Protein AF-A0A927BGP0-F1 (afdb_monomer_lite)

Structure (mmCIF, N/CA/C/O backbone):
data_AF-A0A927BGP0-F1
#
_entry.id   AF-A0A927BGP0-F1
#
loop_
_atom_site.group_PDB
_atom_site.id
_atom_site.type_symbol
_atom_site.label_atom_id
_atom_site.label_alt_id
_atom_site.label_comp_id
_atom_site.label_asym_id
_atom_site.label_entity_id
_atom_site.label_seq_id
_atom_site.pdbx_PDB_ins_code
_atom_site.Cartn_x
_atom_site.Cartn_y
_atom_site.Cartn_z
_atom_site.occupancy
_atom_site.B_iso_or_equiv
_atom_site.auth_seq_id
_atom_site.auth_comp_id
_atom_site.auth_asym_id
_atom_site.auth_atom_id
_atom_site.pdbx_PDB_model_num
ATOM 1 N N . MET A 1 1 ? -10.480 17.805 -2.687 1.00 55.06 1 MET A N 1
ATOM 2 C CA . MET A 1 1 ? -10.890 16.675 -3.551 1.00 55.06 1 MET A CA 1
ATOM 3 C C . MET A 1 1 ? -11.252 15.512 -2.651 1.00 55.06 1 MET A C 1
ATOM 5 O O . MET A 1 1 ? -10.489 15.232 -1.737 1.00 55.06 1 MET A O 1
ATOM 9 N N . THR A 1 2 ? -12.402 14.882 -2.862 1.00 71.31 2 THR A N 1
ATOM 10 C CA . THR A 1 2 ? -12.838 13.718 -2.078 1.00 71.31 2 THR A CA 1
ATOM 11 C C . THR A 1 2 ? -12.024 12.499 -2.511 1.00 71.31 2 THR A C 1
ATOM 13 O O . THR A 1 2 ? -11.947 12.222 -3.708 1.00 71.31 2 THR A O 1
ATOM 16 N N . LYS A 1 3 ? -11.366 11.802 -1.577 1.00 84.88 3 LYS A N 1
ATOM 17 C CA . LYS A 1 3 ? -10.685 10.538 -1.887 1.00 84.88 3 LYS A CA 1
ATOM 18 C C . LYS A 1 3 ? -11.754 9.463 -2.135 1.00 84.88 3 LYS A C 1
ATOM 20 O O . LYS A 1 3 ? -12.647 9.301 -1.308 1.00 84.88 3 LYS A O 1
ATOM 25 N N . GLN A 1 4 ? -11.685 8.756 -3.262 1.00 94.00 4 GLN A N 1
ATOM 26 C CA . GLN A 1 4 ? -12.561 7.614 -3.536 1.00 94.00 4 GLN A CA 1
ATOM 27 C C . GLN A 1 4 ? -11.962 6.365 -2.885 1.00 94.00 4 GLN A C 1
ATOM 29 O O . GLN A 1 4 ? -10.767 6.115 -3.027 1.00 94.00 4 GLN A O 1
ATOM 34 N N . VAL A 1 5 ? -12.773 5.620 -2.135 1.00 95.50 5 VAL A N 1
ATOM 35 C CA . VAL A 1 5 ? -12.342 4.387 -1.463 1.00 95.50 5 VAL A CA 1
ATOM 36 C C . VAL A 1 5 ? -12.313 3.254 -2.482 1.00 95.50 5 VAL A C 1
ATOM 38 O O . VAL A 1 5 ? -13.333 2.999 -3.116 1.00 95.50 5 VAL A O 1
ATOM 41 N N . PHE A 1 6 ? -11.168 2.585 -2.598 1.00 94.75 6 PHE A N 1
ATOM 42 C CA . PHE A 1 6 ? -11.021 1.352 -3.369 1.00 94.75 6 PHE A CA 1
ATOM 43 C C . PHE A 1 6 ? -11.500 0.159 -2.535 1.00 94.75 6 PHE A C 1
ATOM 45 O O . PHE A 1 6 ? -12.354 -0.611 -2.965 1.00 94.75 6 PHE A O 1
ATOM 52 N N . THR A 1 7 ? -11.017 0.042 -1.292 1.00 95.75 7 THR A N 1
ATOM 53 C CA . THR A 1 7 ? -11.468 -1.005 -0.367 1.00 9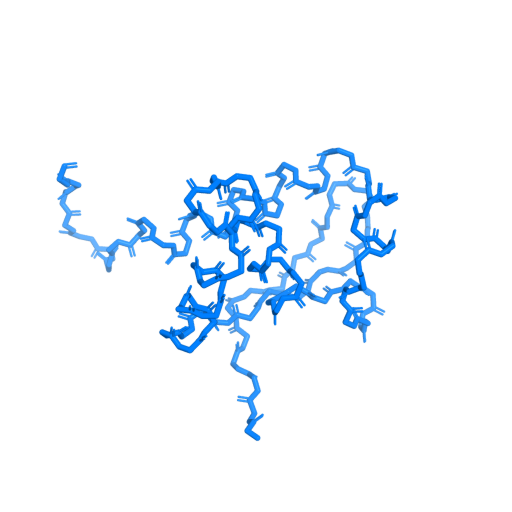5.75 7 THR A CA 1
ATOM 54 C C . THR A 1 7 ? -11.329 -0.605 1.103 1.00 95.75 7 THR A C 1
ATOM 56 O O . THR A 1 7 ? -10.548 0.279 1.465 1.00 95.75 7 THR A O 1
ATOM 59 N N . LYS A 1 8 ? -12.102 -1.279 1.960 1.00 97.12 8 LYS A N 1
ATOM 60 C CA . LYS A 1 8 ? -11.970 -1.260 3.420 1.00 97.12 8 LYS A CA 1
ATOM 61 C C . LYS A 1 8 ? -11.744 -2.687 3.888 1.00 97.12 8 LYS A C 1
ATOM 63 O O . LYS A 1 8 ? -12.492 -3.579 3.498 1.00 97.12 8 LYS A O 1
ATOM 68 N N . THR A 1 9 ? -10.736 -2.899 4.717 1.00 95.25 9 THR A N 1
ATOM 69 C CA . THR A 1 9 ? -10.333 -4.240 5.145 1.00 95.25 9 THR A CA 1
ATOM 70 C C . THR A 1 9 ? -9.722 -4.208 6.539 1.00 95.25 9 THR A C 1
ATOM 72 O O . THR A 1 9 ? -9.440 -3.144 7.085 1.00 95.25 9 THR A O 1
ATOM 75 N N . THR A 1 10 ? -9.521 -5.382 7.121 1.00 96.06 10 THR A N 1
ATOM 76 C CA . THR A 1 10 ? -8.770 -5.557 8.362 1.00 96.06 10 THR A CA 1
ATOM 77 C C . THR A 1 10 ? -7.387 -6.089 8.014 1.00 96.06 10 THR A C 1
ATOM 79 O O . THR A 1 10 ? -7.264 -7.053 7.258 1.00 96.06 10 THR A O 1
ATOM 82 N N . MET A 1 11 ? -6.348 -5.445 8.540 1.00 95.31 11 MET A N 1
ATOM 83 C CA . MET A 1 11 ? -4.970 -5.905 8.396 1.00 95.31 11 MET A CA 1
ATOM 84 C C . MET A 1 11 ? -4.739 -7.202 9.187 1.00 95.31 11 MET A C 1
ATOM 86 O O . MET A 1 11 ? -5.448 -7.455 10.163 1.00 95.31 11 MET A O 1
ATOM 90 N N . PRO A 1 12 ? -3.722 -8.012 8.843 1.00 97.06 12 PRO A N 1
ATOM 91 C CA . PRO A 1 12 ? -3.339 -9.194 9.620 1.00 97.06 12 PRO A CA 1
ATOM 92 C C . PRO A 1 12 ? -3.087 -8.944 11.117 1.00 97.06 12 PRO A C 1
ATOM 94 O O . PRO A 1 12 ? -3.303 -9.843 11.930 1.00 97.06 12 PRO A O 1
ATOM 97 N N . SER A 1 13 ? -2.627 -7.749 11.495 1.00 94.94 13 SER A N 1
ATOM 98 C CA . SER A 1 13 ? -2.488 -7.322 12.898 1.00 94.94 13 SER A CA 1
ATOM 99 C C . SER A 1 13 ? -3.810 -7.048 13.622 1.00 94.94 13 SER A C 1
ATOM 101 O O . SER A 1 13 ? -3.819 -6.957 14.848 1.00 94.94 13 SER A O 1
ATOM 103 N N . GLY A 1 14 ? -4.920 -6.932 12.891 1.00 95.12 14 GLY A N 1
ATOM 104 C CA . GLY A 1 14 ? -6.240 -6.584 13.412 1.00 95.12 14 GLY A CA 1
ATOM 105 C C . GLY A 1 14 ? -6.621 -5.109 13.255 1.00 95.12 14 GLY A C 1
ATOM 106 O O . GLY A 1 14 ? -7.783 -4.778 13.483 1.00 95.12 14 GLY A O 1
ATOM 107 N N . SER A 1 15 ? -5.698 -4.232 12.839 1.00 95.44 15 SER A N 1
ATOM 108 C CA . SER A 1 15 ? -6.007 -2.817 12.576 1.00 95.44 15 SER A CA 1
ATOM 109 C C . SER A 1 15 ? -6.957 -2.641 11.390 1.00 95.44 15 SER A C 1
ATOM 111 O O . SER A 1 15 ? -6.924 -3.407 10.422 1.00 95.44 15 SER A O 1
ATOM 113 N N . ALA A 1 16 ? -7.794 -1.605 11.436 1.00 96.81 16 ALA A N 1
ATOM 114 C CA . ALA A 1 16 ? -8.690 -1.274 10.335 1.00 96.81 16 ALA A CA 1
ATOM 115 C C . ALA A 1 16 ? -7.935 -0.478 9.263 1.00 96.81 16 ALA A C 1
ATOM 117 O O . ALA A 1 16 ? -7.290 0.521 9.571 1.00 96.81 16 ALA A O 1
ATOM 118 N N . ALA A 1 17 ? -8.037 -0.892 8.001 1.00 97.25 17 ALA A N 1
ATOM 119 C CA . ALA A 1 17 ? -7.404 -0.226 6.871 1.00 97.25 17 ALA A CA 1
ATOM 120 C C . ALA A 1 17 ? -8.433 0.292 5.864 1.00 97.25 17 ALA A C 1
ATOM 122 O O . ALA A 1 17 ? -9.390 -0.396 5.496 1.00 97.25 17 ALA A O 1
ATOM 123 N N . VAL A 1 18 ? -8.188 1.501 5.365 1.00 97.56 18 VAL A N 1
ATOM 124 C CA . VAL A 1 18 ? -8.881 2.076 4.211 1.00 97.56 18 VAL A CA 1
ATOM 125 C C . VAL A 1 18 ? -7.847 2.318 3.125 1.00 97.56 18 VAL A C 1
ATOM 127 O O . VAL A 1 18 ? -6.860 3.015 3.350 1.00 97.56 18 VAL A O 1
ATOM 130 N N . ILE A 1 19 ? -8.076 1.741 1.949 1.00 96.31 19 ILE A N 1
ATOM 131 C CA . ILE A 1 19 ? -7.210 1.916 0.784 1.00 96.31 19 ILE A CA 1
ATOM 132 C C . ILE A 1 19 ? -7.988 2.708 -0.261 1.00 96.31 19 ILE A C 1
ATOM 134 O O . ILE A 1 19 ? -9.123 2.369 -0.610 1.00 96.31 19 ILE A O 1
ATOM 138 N N . TYR A 1 20 ? -7.388 3.792 -0.735 1.00 96.50 20 TYR A N 1
ATOM 139 C CA . TYR A 1 20 ? -7.982 4.712 -1.698 1.00 96.50 20 TYR A CA 1
ATOM 140 C C . TYR A 1 20 ? -7.587 4.386 -3.136 1.00 96.50 20 TYR A C 1
ATOM 142 O O . TYR A 1 20 ? -6.526 3.826 -3.398 1.00 96.50 20 TYR A O 1
ATOM 150 N N . GLU A 1 21 ? -8.436 4.817 -4.066 1.00 95.06 21 GLU A N 1
ATOM 151 C CA . GLU A 1 21 ? -8.212 4.699 -5.504 1.00 95.06 21 GLU A CA 1
ATOM 152 C C . GLU A 1 21 ? -6.908 5.375 -5.955 1.00 95.06 21 GLU A C 1
ATOM 154 O O . GLU A 1 21 ? -6.633 6.556 -5.672 1.00 95.06 21 GLU A O 1
ATOM 159 N N . CYS A 1 22 ? -6.112 4.631 -6.722 1.00 93.62 22 CYS A N 1
ATOM 160 C CA . CYS A 1 22 ? -4.872 5.116 -7.305 1.00 93.62 22 CYS A CA 1
ATOM 161 C C . CYS A 1 22 ? -5.142 5.840 -8.632 1.00 93.62 22 CYS A C 1
ATOM 163 O O . CYS A 1 22 ? -5.295 5.238 -9.688 1.00 93.62 22 CYS A O 1
ATOM 165 N N . TYR A 1 23 ? -5.154 7.172 -8.600 1.00 93.25 23 TYR A N 1
ATOM 166 C CA . TYR A 1 23 ? -5.143 7.992 -9.811 1.00 93.25 23 TYR A CA 1
ATOM 167 C C . TYR A 1 23 ? -3.716 8.279 -10.279 1.00 93.25 23 TYR A C 1
ATOM 169 O O . TYR A 1 23 ? -2.781 8.316 -9.478 1.00 93.25 23 TYR A O 1
ATOM 177 N N . GLY A 1 24 ? -3.566 8.647 -11.556 1.00 93.06 24 GLY A N 1
ATOM 178 C CA . GLY A 1 24 ? -2.267 8.978 -12.155 1.00 93.06 24 GLY A CA 1
ATOM 179 C C . GLY A 1 24 ? -1.435 9.995 -11.360 1.00 93.06 24 GLY A C 1
ATOM 180 O O . GLY A 1 24 ? -0.216 9.884 -11.315 1.00 93.06 24 GLY A O 1
ATOM 181 N N . ARG A 1 25 ? -2.063 10.945 -10.649 1.00 94.25 25 ARG A N 1
ATOM 182 C CA . ARG A 1 25 ? -1.343 11.879 -9.760 1.00 94.25 25 ARG A CA 1
ATOM 183 C C . ARG A 1 25 ? -0.569 11.170 -8.639 1.00 94.25 25 ARG A C 1
ATOM 185 O O . ARG A 1 25 ? 0.531 11.603 -8.324 1.00 94.25 25 ARG A O 1
ATOM 192 N N . HIS A 1 26 ? -1.121 10.101 -8.060 1.00 94.75 26 HIS A N 1
ATOM 193 C CA . HIS A 1 26 ? -0.478 9.322 -7.000 1.00 94.75 26 HIS A CA 1
ATOM 194 C C . HIS A 1 26 ? 0.665 8.491 -7.593 1.00 94.75 26 HIS A C 1
ATOM 196 O O . HIS A 1 26 ? 1.781 8.528 -7.085 1.00 94.75 26 HIS A O 1
ATOM 202 N N . TYR A 1 27 ? 0.405 7.852 -8.736 1.00 93.75 27 TYR A N 1
ATOM 203 C CA . TYR A 1 27 ? 1.387 7.072 -9.486 1.00 93.75 27 TYR A CA 1
ATOM 204 C C . TYR A 1 27 ? 2.612 7.905 -9.899 1.00 93.75 27 TYR A C 1
ATOM 206 O O . TYR A 1 27 ? 3.746 7.576 -9.558 1.00 93.75 27 TYR A O 1
ATOM 214 N N . PHE A 1 28 ? 2.404 9.038 -10.577 1.00 93.88 28 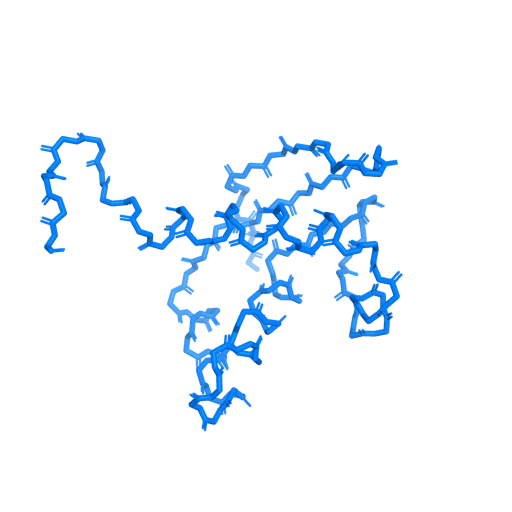PHE A N 1
ATOM 215 C CA . PHE A 1 28 ? 3.505 9.900 -11.016 1.00 93.88 28 PHE A CA 1
ATOM 216 C C . PHE A 1 28 ? 4.211 10.604 -9.856 1.00 93.88 28 PHE A C 1
ATOM 218 O O . PHE A 1 28 ? 5.402 10.891 -9.963 1.00 93.88 28 PHE A O 1
ATOM 225 N N . HIS A 1 29 ? 3.510 10.883 -8.754 1.00 93.94 29 HIS A N 1
ATOM 226 C CA . HIS A 1 29 ? 4.153 11.355 -7.531 1.00 93.94 29 HIS A CA 1
ATOM 227 C C . HIS A 1 29 ? 5.115 10.288 -6.992 1.00 93.94 29 HIS A C 1
ATOM 229 O O . HIS A 1 29 ? 6.301 10.570 -6.836 1.00 93.94 29 HIS A O 1
ATOM 235 N N . ALA A 1 30 ? 4.645 9.052 -6.804 1.00 94.81 30 ALA A N 1
ATOM 236 C CA . ALA A 1 30 ? 5.474 7.947 -6.332 1.00 94.81 30 ALA A CA 1
ATOM 237 C C . ALA A 1 30 ? 6.685 7.689 -7.246 1.00 94.81 30 ALA A C 1
ATOM 239 O O . ALA A 1 30 ? 7.802 7.591 -6.748 1.00 94.81 30 ALA A O 1
ATOM 240 N N . LEU A 1 31 ? 6.506 7.692 -8.573 1.00 93.56 31 LEU A N 1
ATOM 241 C CA . LEU A 1 31 ? 7.608 7.523 -9.533 1.00 93.56 31 LEU A CA 1
ATOM 242 C C . LEU A 1 31 ? 8.700 8.595 -9.413 1.00 93.56 31 LEU A C 1
ATOM 244 O O . LEU A 1 31 ? 9.888 8.290 -9.497 1.00 93.56 31 LEU A O 1
ATOM 248 N N . ARG A 1 32 ? 8.316 9.867 -9.244 1.00 94.88 32 ARG A N 1
ATOM 249 C CA . ARG A 1 32 ? 9.291 10.965 -9.117 1.00 94.88 32 ARG A CA 1
ATOM 250 C C . ARG A 1 32 ? 10.125 10.830 -7.852 1.00 94.88 32 ARG A C 1
ATOM 252 O O . ARG A 1 32 ? 11.306 11.167 -7.862 1.00 94.88 32 ARG A O 1
ATOM 259 N N . HIS A 1 33 ? 9.502 10.365 -6.775 1.00 94.12 33 HIS A N 1
ATOM 260 C CA . HIS A 1 33 ? 10.169 10.219 -5.494 1.00 94.12 33 HIS A CA 1
ATOM 261 C C . HIS A 1 33 ? 10.996 8.936 -5.395 1.00 94.12 33 HIS A C 1
ATOM 263 O O . HIS A 1 33 ? 12.055 8.961 -4.775 1.00 94.12 33 HIS A O 1
ATOM 269 N N . SER A 1 34 ? 10.585 7.861 -6.067 1.00 92.56 34 SER A N 1
ATOM 270 C CA . SER A 1 34 ? 11.262 6.570 -5.973 1.00 92.56 34 SER A CA 1
ATOM 271 C C . SER A 1 34 ? 12.579 6.477 -6.736 1.00 92.56 34 SER A C 1
ATOM 273 O O . SER A 1 34 ? 13.383 5.590 -6.469 1.00 92.56 34 SER A O 1
ATOM 275 N N . ARG A 1 35 ? 12.826 7.376 -7.700 1.00 89.88 35 ARG A N 1
ATOM 276 C CA .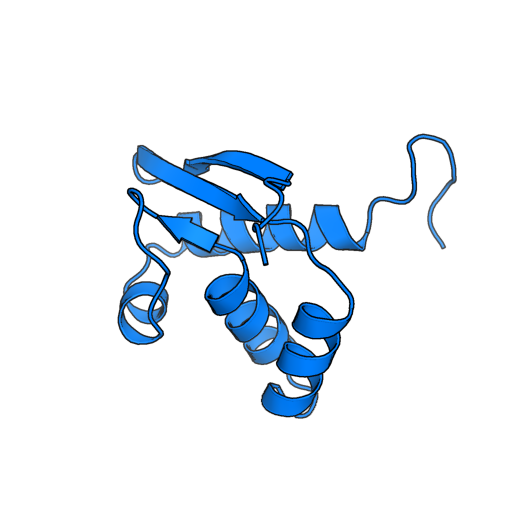 ARG A 1 35 ? 14.060 7.400 -8.516 1.00 89.88 35 ARG A CA 1
ATOM 277 C C . ARG A 1 35 ? 14.381 6.050 -9.184 1.00 89.88 35 ARG A C 1
ATOM 279 O O . ARG A 1 35 ? 15.545 5.735 -9.409 1.00 89.88 35 ARG A O 1
ATOM 286 N N . GLY A 1 36 ? 13.347 5.278 -9.524 1.00 85.56 36 GLY A N 1
ATOM 287 C CA . GLY A 1 36 ? 13.473 3.961 -10.159 1.00 85.56 36 GLY A CA 1
ATOM 288 C C . GLY A 1 36 ? 13.571 2.781 -9.188 1.00 85.56 36 GLY A C 1
ATOM 289 O O . GLY A 1 36 ? 13.600 1.643 -9.648 1.00 85.56 36 GLY A O 1
ATOM 290 N N . ASP A 1 37 ? 13.572 3.018 -7.875 1.00 93.81 37 ASP A N 1
ATOM 291 C CA . ASP A 1 37 ? 13.505 1.955 -6.875 1.00 93.81 37 ASP A CA 1
ATOM 292 C C . ASP A 1 37 ? 12.051 1.483 -6.682 1.00 93.81 37 ASP A C 1
ATOM 294 O O . ASP A 1 37 ? 11.139 2.271 -6.419 1.00 93.81 37 ASP A O 1
ATOM 298 N N . ALA A 1 38 ? 11.811 0.183 -6.861 1.00 89.31 38 ALA A N 1
ATOM 299 C CA . ALA A 1 38 ? 10.466 -0.383 -6.787 1.00 89.31 38 ALA A CA 1
ATOM 300 C C . ALA A 1 38 ? 9.907 -0.405 -5.352 1.00 89.31 38 ALA A C 1
ATOM 302 O O . ALA A 1 38 ? 8.702 -0.230 -5.163 1.00 89.31 38 ALA A O 1
ATOM 303 N N . ALA A 1 39 ? 10.764 -0.584 -4.343 1.00 90.94 39 ALA A N 1
ATOM 304 C CA . ALA A 1 39 ? 10.348 -0.583 -2.945 1.00 90.94 39 ALA A CA 1
ATOM 305 C C . ALA A 1 39 ? 9.952 0.831 -2.505 1.00 90.94 39 ALA A C 1
ATOM 307 O O . ALA A 1 39 ? 8.887 1.018 -1.918 1.00 90.94 39 ALA A O 1
ATOM 308 N N . GLU A 1 40 ? 10.739 1.841 -2.880 1.00 94.62 40 GLU A N 1
ATOM 309 C CA . GLU A 1 40 ? 10.394 3.247 -2.658 1.00 94.62 40 GLU A CA 1
ATOM 310 C C . GLU A 1 40 ? 9.123 3.644 -3.415 1.00 94.62 40 GLU A C 1
ATOM 312 O O . GLU A 1 40 ? 8.280 4.368 -2.889 1.00 94.62 40 GLU A O 1
ATOM 317 N N . PHE A 1 41 ? 8.924 3.139 -4.634 1.00 94.69 41 PHE A N 1
ATOM 318 C CA . PHE A 1 41 ? 7.696 3.393 -5.387 1.00 94.69 41 PHE A CA 1
ATOM 319 C C . PHE A 1 41 ? 6.452 2.925 -4.619 1.00 94.69 41 PHE A C 1
ATOM 321 O O . PHE A 1 41 ? 5.518 3.707 -4.415 1.00 94.69 41 PHE A O 1
ATOM 328 N N . ILE A 1 42 ? 6.461 1.684 -4.127 1.00 94.50 42 ILE A N 1
ATOM 329 C CA . ILE A 1 42 ? 5.374 1.150 -3.301 1.00 94.50 42 ILE A CA 1
ATOM 330 C C . ILE A 1 42 ? 5.247 1.917 -1.977 1.00 94.50 42 ILE A C 1
ATOM 332 O O . ILE A 1 42 ? 4.128 2.249 -1.583 1.00 94.50 42 ILE A O 1
ATOM 336 N N . ARG A 1 43 ? 6.362 2.273 -1.326 1.00 95.94 43 ARG A N 1
ATOM 337 C CA . ARG A 1 43 ? 6.378 3.079 -0.091 1.00 95.94 43 ARG A CA 1
ATOM 338 C C . ARG A 1 43 ? 5.600 4.384 -0.272 1.00 95.94 43 ARG A C 1
ATOM 340 O O . ARG A 1 43 ? 4.720 4.701 0.528 1.00 95.94 43 ARG A O 1
ATOM 347 N N . TYR A 1 44 ? 5.862 5.123 -1.349 1.00 96.50 44 TYR A N 1
ATOM 348 C CA . TYR A 1 44 ? 5.159 6.379 -1.624 1.00 96.50 44 TYR A CA 1
ATOM 349 C C . TYR A 1 44 ? 3.689 6.187 -2.005 1.00 96.50 44 TYR A C 1
ATOM 351 O O . TYR A 1 44 ? 2.870 7.055 -1.691 1.00 96.50 44 TYR A O 1
ATOM 359 N N . LEU A 1 45 ? 3.327 5.069 -2.641 1.00 96.12 45 LEU A N 1
ATOM 360 C CA . LEU A 1 45 ? 1.920 4.731 -2.862 1.00 96.12 45 LEU A CA 1
ATOM 361 C C . LEU A 1 45 ? 1.197 4.439 -1.546 1.00 96.12 45 LEU A C 1
ATOM 363 O O . LEU A 1 45 ? 0.107 4.968 -1.337 1.00 96.12 45 LEU A O 1
ATOM 367 N N . MET A 1 46 ? 1.805 3.674 -0.635 1.00 96.50 46 MET A N 1
ATOM 368 C CA . MET A 1 46 ? 1.221 3.394 0.680 1.00 96.50 46 MET A CA 1
ATOM 369 C C . MET A 1 46 ? 0.941 4.677 1.459 1.00 96.50 46 MET A C 1
ATOM 371 O O . MET A 1 46 ? -0.178 4.882 1.922 1.00 96.50 46 MET A O 1
ATOM 375 N N . LEU A 1 47 ? 1.923 5.580 1.532 1.00 97.12 47 LEU A N 1
ATOM 376 C CA . LEU A 1 47 ? 1.774 6.866 2.222 1.00 97.12 47 LEU A CA 1
ATOM 377 C C . LEU A 1 47 ? 0.660 7.740 1.626 1.00 97.12 47 LEU A C 1
ATOM 379 O O . LEU A 1 47 ? 0.023 8.512 2.338 1.00 97.12 47 LEU A O 1
ATOM 383 N N . ALA A 1 48 ? 0.415 7.635 0.319 1.00 95.88 48 ALA A N 1
ATOM 384 C CA . ALA A 1 48 ? -0.620 8.413 -0.351 1.00 95.88 48 ALA A CA 1
ATOM 385 C C . ALA A 1 48 ? -2.024 7.794 -0.229 1.00 95.88 48 ALA A C 1
ATOM 387 O O . ALA A 1 48 ? -3.019 8.528 -0.227 1.00 95.88 48 ALA A O 1
ATOM 388 N N . LEU A 1 49 ? -2.113 6.462 -0.177 1.00 96.44 49 LEU A N 1
ATOM 389 C CA . LEU A 1 49 ? -3.350 5.720 -0.433 1.00 96.44 49 LEU A CA 1
ATOM 390 C C . LEU A 1 49 ? -3.865 4.912 0.752 1.00 96.44 49 LEU A C 1
ATOM 392 O O . LEU A 1 49 ? -5.002 4.457 0.683 1.00 96.44 49 LEU A O 1
ATOM 396 N N . VAL A 1 50 ? -3.081 4.721 1.809 1.00 96.56 50 VAL A N 1
ATOM 397 C CA . VAL A 1 50 ? -3.460 3.869 2.939 1.00 96.56 50 VAL A CA 1
ATOM 398 C C . VAL A 1 50 ? -3.714 4.730 4.172 1.00 96.56 50 VAL A C 1
ATOM 400 O O . VAL A 1 50 ? -2.899 5.566 4.564 1.00 96.56 50 VAL A O 1
ATOM 403 N N . GLU A 1 51 ? -4.863 4.503 4.795 1.00 97.19 51 GLU A N 1
ATOM 404 C CA . GLU A 1 51 ? -5.182 4.962 6.141 1.00 97.19 51 GLU A CA 1
ATOM 405 C C . GLU A 1 51 ? -5.339 3.754 7.065 1.00 97.19 51 GLU A C 1
ATOM 407 O O . GLU A 1 51 ? -5.957 2.758 6.687 1.00 97.19 51 GLU A O 1
ATOM 412 N N . ILE A 1 52 ? -4.776 3.852 8.269 1.00 95.69 52 ILE A N 1
ATOM 413 C CA . ILE A 1 52 ? -4.853 2.833 9.319 1.00 95.69 52 ILE A CA 1
ATOM 414 C C . ILE A 1 52 ? -5.512 3.459 10.539 1.00 95.69 52 ILE 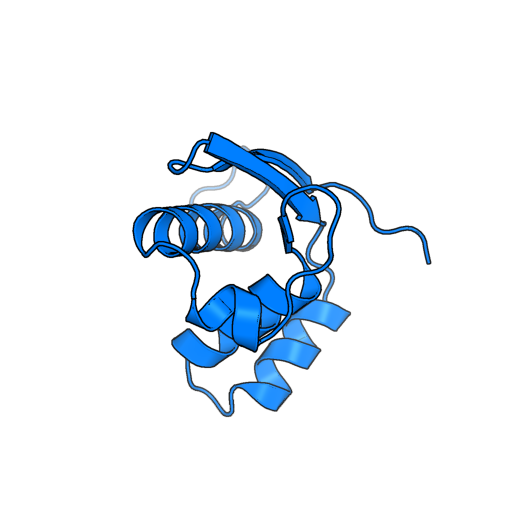A C 1
ATOM 416 O O . ILE A 1 52 ? -5.102 4.537 10.969 1.00 95.69 52 ILE A O 1
ATOM 420 N N . ASP A 1 53 ? -6.539 2.803 11.076 1.00 95.06 53 ASP A N 1
ATOM 421 C CA . ASP A 1 53 ? -7.304 3.264 12.238 1.00 95.06 53 ASP A CA 1
ATOM 422 C C . ASP A 1 53 ? -7.739 4.738 12.088 1.00 95.06 53 ASP A C 1
ATOM 424 O O . ASP A 1 53 ? -7.540 5.574 12.971 1.00 95.06 53 ASP A O 1
ATOM 428 N N . GLU A 1 54 ? -8.290 5.051 10.905 1.00 93.38 54 GLU A N 1
ATOM 429 C CA . GLU A 1 54 ? -8.784 6.378 10.491 1.00 93.38 54 GLU A CA 1
ATOM 430 C C . GLU A 1 54 ? -7.709 7.478 10.410 1.00 93.38 54 GLU A C 1
ATOM 432 O O . GLU A 1 54 ? -8.020 8.669 10.328 1.00 93.38 54 GLU A O 1
ATOM 437 N N . LYS A 1 55 ? -6.426 7.100 10.402 1.00 94.44 55 LYS A N 1
ATOM 438 C CA . LYS A 1 55 ? -5.298 8.031 10.304 1.00 94.44 55 LYS A CA 1
ATOM 439 C C . LYS A 1 55 ? -4.507 7.814 9.028 1.00 94.44 55 LYS A C 1
ATOM 441 O O . LYS A 1 55 ? -4.201 6.686 8.646 1.00 94.44 55 LYS A O 1
ATOM 446 N N . ALA A 1 56 ? -4.128 8.925 8.398 1.00 94.94 56 ALA A N 1
ATOM 447 C CA . ALA A 1 56 ? -3.181 8.913 7.292 1.00 94.94 56 ALA A CA 1
ATOM 448 C C . ALA A 1 56 ? -1.853 8.318 7.753 1.00 94.94 56 ALA A C 1
ATOM 450 O O . ALA A 1 56 ? -1.358 8.640 8.837 1.00 94.94 56 ALA A O 1
ATOM 451 N N . LEU A 1 57 ? -1.285 7.456 6.918 1.00 95.12 57 LEU A N 1
ATOM 452 C CA . LEU A 1 57 ? -0.015 6.831 7.219 1.00 95.12 57 LEU A CA 1
ATOM 453 C C . LEU A 1 57 ? 1.121 7.859 7.131 1.00 95.12 57 LEU A C 1
ATOM 455 O O . LEU A 1 57 ? 1.261 8.559 6.127 1.00 95.12 57 LEU A O 1
ATOM 459 N N . THR A 1 58 ? 1.938 7.950 8.180 1.00 96.12 58 THR A N 1
ATOM 460 C CA . THR A 1 58 ? 3.174 8.748 8.167 1.00 96.12 58 THR A CA 1
ATOM 461 C C . THR A 1 58 ? 4.371 7.863 7.810 1.00 96.12 58 THR A C 1
ATOM 463 O O . THR A 1 58 ? 4.285 6.641 7.966 1.00 96.12 58 THR A O 1
ATOM 466 N N . PRO A 1 59 ? 5.500 8.438 7.354 1.00 95.75 59 PRO A N 1
ATOM 467 C CA . PRO A 1 59 ? 6.722 7.672 7.109 1.00 95.75 59 PRO A CA 1
ATOM 468 C C . PRO A 1 59 ? 7.151 6.838 8.320 1.00 95.75 59 PRO A C 1
ATOM 470 O O . PRO A 1 59 ? 7.431 5.653 8.182 1.00 95.75 59 PRO A O 1
ATOM 473 N N . GLU A 1 60 ? 7.108 7.426 9.514 1.00 96.50 60 GLU A N 1
ATOM 474 C CA . GLU A 1 60 ? 7.486 6.758 10.759 1.00 96.50 60 GLU A CA 1
ATOM 475 C C . GLU A 1 60 ? 6.505 5.636 11.111 1.00 96.50 60 GLU A C 1
ATOM 477 O O . GLU A 1 60 ? 6.918 4.574 11.572 1.00 96.50 60 GLU A O 1
ATOM 482 N N . ALA A 1 61 ? 5.203 5.844 10.891 1.00 95.00 61 ALA A N 1
ATOM 483 C CA . ALA A 1 61 ? 4.196 4.812 11.124 1.00 95.00 61 ALA A CA 1
ATOM 484 C C . ALA A 1 61 ? 4.372 3.624 10.167 1.00 95.00 61 ALA A C 1
ATOM 486 O O . ALA A 1 61 ? 4.226 2.479 10.585 1.00 95.00 61 ALA A O 1
ATOM 487 N N . LEU A 1 62 ? 4.719 3.891 8.905 1.00 95.81 62 LEU A N 1
ATOM 488 C CA . LEU A 1 62 ? 5.017 2.857 7.918 1.00 95.81 62 LEU A CA 1
ATOM 489 C C . LEU A 1 62 ? 6.284 2.070 8.287 1.00 95.81 62 LEU A C 1
ATOM 491 O O . LEU A 1 62 ? 6.265 0.845 8.236 1.00 95.81 62 LEU A O 1
ATOM 495 N N . ASP A 1 63 ? 7.349 2.750 8.723 1.00 95.50 63 ASP A N 1
ATOM 496 C CA . ASP A 1 63 ? 8.609 2.106 9.130 1.00 95.50 63 ASP A CA 1
ATOM 497 C C . ASP A 1 63 ? 8.457 1.205 10.365 1.00 95.50 63 ASP A C 1
ATOM 499 O O . ASP A 1 63 ? 9.200 0.239 10.527 1.00 95.50 63 ASP A O 1
ATOM 503 N N . ASN A 1 64 ? 7.480 1.499 11.226 1.00 95.50 64 ASN A N 1
ATOM 504 C CA . ASN A 1 64 ? 7.163 0.697 12.409 1.00 95.50 64 ASN A CA 1
ATOM 505 C C . ASN A 1 64 ? 6.007 -0.297 12.183 1.00 95.50 64 ASN A C 1
ATOM 507 O O . ASN A 1 64 ? 5.574 -0.962 13.127 1.00 95.50 64 ASN A O 1
ATOM 511 N N . MET A 1 65 ? 5.484 -0.404 10.959 1.00 95.06 65 MET A N 1
ATOM 512 C CA . MET A 1 65 ? 4.374 -1.301 10.649 1.00 95.06 65 MET A CA 1
ATOM 513 C C . MET A 1 65 ? 4.824 -2.766 10.679 1.00 95.06 65 MET A C 1
ATOM 515 O O . MET A 1 65 ? 5.934 -3.118 10.276 1.00 95.06 65 MET A O 1
ATOM 519 N N . HIS A 1 66 ? 3.943 -3.659 11.137 1.00 96.56 66 HIS A N 1
ATOM 520 C CA . HIS A 1 66 ? 4.241 -5.085 11.145 1.00 96.56 66 HIS A CA 1
ATOM 521 C C . HIS A 1 66 ? 4.435 -5.598 9.707 1.00 96.56 66 HIS A C 1
ATOM 523 O O . HIS A 1 66 ? 3.603 -5.356 8.837 1.00 96.56 66 HIS A O 1
ATOM 529 N N . VAL A 1 67 ? 5.485 -6.389 9.457 1.00 96.25 67 VAL A N 1
ATOM 530 C CA . VAL A 1 67 ? 5.853 -6.839 8.095 1.00 96.25 67 VAL A CA 1
ATOM 531 C C . VAL A 1 67 ? 4.716 -7.548 7.342 1.00 96.25 67 VAL A C 1
ATOM 533 O O . VAL A 1 67 ? 4.562 -7.369 6.140 1.00 96.25 67 VAL A O 1
ATOM 536 N N . ARG A 1 68 ? 3.878 -8.320 8.049 1.00 97.06 68 ARG A N 1
ATOM 537 C CA . ARG A 1 68 ? 2.667 -8.948 7.479 1.00 97.06 68 ARG A CA 1
ATOM 538 C C . ARG A 1 68 ? 1.662 -7.933 6.928 1.00 97.06 68 ARG A C 1
ATOM 540 O O . ARG A 1 68 ? 1.057 -8.202 5.898 1.00 97.06 68 ARG A O 1
ATOM 547 N N . ASP A 1 69 ? 1.504 -6.792 7.587 1.00 96.31 69 ASP A N 1
ATOM 548 C CA . ASP A 1 69 ? 0.588 -5.743 7.139 1.00 96.31 69 ASP A CA 1
ATOM 549 C C . ASP A 1 69 ? 1.181 -4.999 5.939 1.00 96.31 69 ASP A C 1
ATOM 551 O O . ASP A 1 69 ? 0.460 -4.708 4.991 1.00 96.31 69 ASP A O 1
ATOM 555 N N . ILE A 1 70 ? 2.505 -4.781 5.925 1.00 96.25 70 ILE A N 1
ATOM 556 C CA . ILE A 1 70 ? 3.220 -4.234 4.759 1.00 96.25 70 ILE A CA 1
ATOM 557 C C . ILE A 1 70 ? 3.045 -5.158 3.549 1.00 96.25 70 ILE A C 1
ATOM 559 O O . ILE A 1 70 ? 2.704 -4.694 2.461 1.00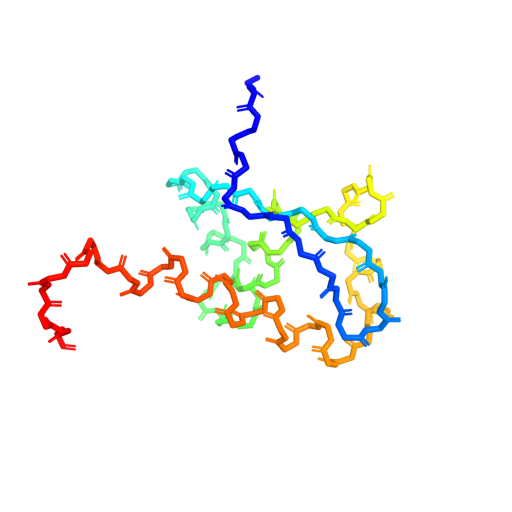 96.25 70 ILE A O 1
ATOM 563 N N . ALA A 1 71 ? 3.252 -6.466 3.723 1.00 96.06 71 ALA A N 1
ATOM 564 C CA . ALA A 1 71 ? 3.091 -7.446 2.651 1.00 96.06 71 ALA A CA 1
ATOM 565 C C . ALA A 1 71 ? 1.654 -7.443 2.106 1.00 96.06 71 ALA A C 1
ATOM 567 O O . ALA A 1 71 ? 1.457 -7.329 0.899 1.00 96.06 71 ALA A O 1
ATOM 568 N N . PHE A 1 72 ? 0.663 -7.465 3.000 1.00 95.75 72 PHE A N 1
ATOM 569 C CA . PHE A 1 72 ? -0.749 -7.406 2.631 1.00 95.75 72 PHE A CA 1
ATOM 570 C C . PHE A 1 72 ? -1.104 -6.103 1.893 1.00 95.75 72 PHE A C 1
ATOM 572 O O . PHE A 1 72 ? -1.701 -6.136 0.820 1.00 95.75 72 PHE A O 1
ATOM 579 N N . ALA A 1 73 ? -0.690 -4.943 2.413 1.00 94.88 73 ALA A N 1
ATOM 580 C CA . ALA A 1 73 ? -0.914 -3.654 1.761 1.00 94.88 73 ALA A CA 1
ATOM 581 C C . ALA A 1 73 ? -0.263 -3.596 0.369 1.00 94.88 73 ALA A C 1
ATOM 583 O O . ALA A 1 73 ? -0.857 -3.070 -0.570 1.00 94.88 73 ALA A O 1
ATOM 584 N N . THR A 1 74 ? 0.942 -4.157 0.227 1.00 95.12 74 THR A N 1
ATOM 585 C CA . THR A 1 74 ? 1.656 -4.238 -1.056 1.00 95.12 74 THR A CA 1
ATOM 586 C C . THR A 1 74 ? 0.875 -5.066 -2.068 1.00 95.12 74 THR A C 1
ATOM 588 O O . THR A 1 74 ? 0.735 -4.650 -3.217 1.00 95.12 74 THR A O 1
ATOM 591 N N . GLU A 1 75 ? 0.348 -6.216 -1.650 1.00 94.06 75 GLU A N 1
ATOM 592 C CA . GLU A 1 75 ? -0.451 -7.097 -2.501 1.00 94.06 75 GLU A CA 1
ATOM 593 C C . GLU A 1 75 ? -1.717 -6.390 -2.995 1.00 94.06 75 GLU A C 1
ATOM 595 O O . GLU A 1 75 ? -1.954 -6.343 -4.200 1.00 94.06 75 GLU A O 1
ATOM 600 N N . VAL A 1 76 ? -2.465 -5.741 -2.095 1.00 93.06 76 VAL A N 1
ATOM 601 C CA . VAL A 1 76 ? -3.691 -5.010 -2.460 1.00 93.06 76 VAL A CA 1
ATOM 602 C C . VAL A 1 76 ? -3.399 -3.825 -3.388 1.00 93.06 76 VAL A C 1
ATOM 604 O O . VAL A 1 76 ? -4.145 -3.562 -4.330 1.00 93.06 76 VAL A O 1
ATOM 607 N N . LEU A 1 77 ? -2.307 -3.092 -3.151 1.00 92.94 77 LEU A N 1
ATOM 608 C 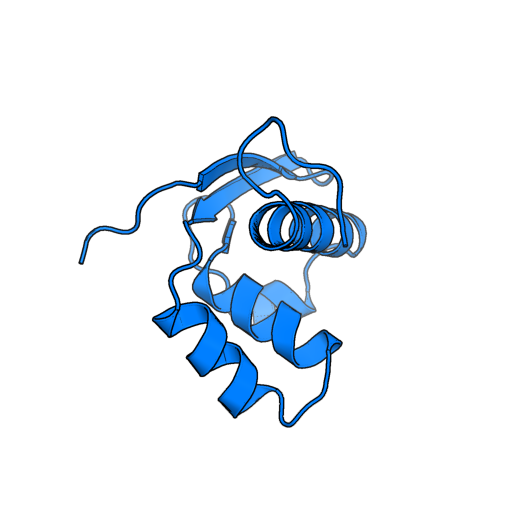CA . LEU A 1 77 ? -1.892 -2.014 -4.052 1.00 92.94 77 LEU A CA 1
ATOM 609 C C . LEU A 1 77 ? -1.478 -2.553 -5.424 1.00 92.94 77 LEU A C 1
ATOM 611 O O . LEU A 1 77 ? -1.771 -1.928 -6.440 1.00 92.94 77 LEU A O 1
ATOM 615 N N . THR A 1 78 ? -0.811 -3.706 -5.460 1.00 90.38 78 THR A N 1
ATOM 616 C CA . THR A 1 78 ? -0.387 -4.340 -6.709 1.00 90.38 78 THR A CA 1
ATOM 617 C C . THR A 1 78 ? -1.590 -4.834 -7.501 1.00 90.38 78 THR A C 1
ATOM 619 O O . THR A 1 78 ? -1.666 -4.531 -8.687 1.00 90.38 78 THR A O 1
ATOM 622 N N . SER A 1 79 ? -2.569 -5.480 -6.856 1.00 89.69 79 SER A N 1
ATOM 623 C CA . SER A 1 79 ? -3.786 -5.948 -7.533 1.00 89.69 79 SER A CA 1
ATOM 624 C C . SER A 1 79 ? -4.559 -4.791 -8.169 1.00 89.69 79 SER A C 1
ATOM 626 O O . SER A 1 79 ? -5.004 -4.900 -9.305 1.00 89.69 79 SER A O 1
ATOM 628 N N . MET A 1 80 ? -4.617 -3.633 -7.500 1.00 89.00 80 MET A N 1
ATOM 629 C CA . MET A 1 80 ? -5.213 -2.411 -8.056 1.00 89.00 80 MET A CA 1
ATOM 630 C C . MET A 1 80 ? -4.527 -1.935 -9.351 1.00 89.00 80 MET A C 1
ATOM 632 O O . MET A 1 80 ? -5.161 -1.291 -10.181 1.00 89.00 80 MET A O 1
ATOM 636 N N . MET A 1 81 ? -3.231 -2.216 -9.524 1.00 83.06 81 MET A N 1
ATOM 637 C CA . MET A 1 81 ? -2.456 -1.818 -10.706 1.00 83.06 81 MET A CA 1
ATOM 638 C C . MET A 1 81 ? -2.432 -2.888 -11.803 1.00 83.06 81 MET A C 1
ATOM 640 O O . MET A 1 81 ? -2.242 -2.545 -12.970 1.00 83.06 81 MET A O 1
ATOM 644 N N . THR A 1 82 ? -2.571 -4.167 -11.444 1.00 78.31 82 THR A N 1
ATOM 645 C CA . THR A 1 82 ? -2.452 -5.300 -12.375 1.00 78.31 82 THR A CA 1
ATOM 646 C C . THR A 1 82 ? -3.793 -5.820 -12.877 1.00 78.31 82 THR A C 1
ATOM 648 O O . THR A 1 82 ? -3.829 -6.438 -13.941 1.00 78.31 82 THR A O 1
ATOM 651 N N . ASP A 1 83 ? -4.890 -5.558 -12.165 1.00 57.44 83 ASP A N 1
ATOM 652 C CA . ASP A 1 83 ? -6.219 -5.955 -12.618 1.00 57.44 83 ASP A CA 1
ATOM 653 C C . ASP A 1 83 ? -6.709 -5.003 -13.716 1.00 57.44 83 ASP A C 1
ATOM 655 O O . ASP A 1 83 ? -7.258 -3.924 -13.480 1.00 57.44 83 ASP A O 1
ATOM 659 N N . GLY A 1 84 ? -6.553 -5.445 -14.965 1.00 44.44 84 GLY A N 1
ATOM 660 C CA . GLY A 1 84 ? -7.507 -5.079 -16.000 1.00 44.44 84 GLY A CA 1
ATOM 661 C C . GLY A 1 84 ? -8.920 -5.473 -15.553 1.00 44.44 84 GLY A C 1
ATOM 662 O O . GLY A 1 84 ? -9.108 -6.469 -14.856 1.00 44.44 84 GLY A O 1
ATOM 663 N N . VAL A 1 85 ? -9.912 -4.679 -15.967 1.00 43.44 85 VAL A N 1
ATOM 664 C CA . VAL A 1 85 ? -11.353 -4.987 -15.898 1.00 43.44 85 VAL A CA 1
ATOM 665 C C . VAL A 1 85 ? -11.591 -6.501 -16.035 1.00 43.44 85 VAL A C 1
ATOM 667 O O . VAL A 1 85 ? -11.005 -7.097 -16.944 1.00 43.44 85 VAL A O 1
ATOM 670 N N . PRO A 1 86 ? -12.440 -7.135 -15.201 1.00 40.09 86 PRO A N 1
ATOM 671 C CA . PRO A 1 86 ? -12.657 -8.579 -15.264 1.00 40.09 86 PRO A CA 1
ATOM 672 C C . PRO A 1 86 ? -12.982 -9.018 -16.701 1.00 40.09 86 PRO A C 1
ATOM 674 O O . PRO A 1 86 ? -14.022 -8.643 -17.240 1.00 40.09 86 PRO A O 1
ATOM 677 N N . GLY A 1 87 ? -12.079 -9.792 -17.325 1.00 42.97 87 GLY A N 1
ATOM 678 C CA . GLY A 1 87 ? -12.294 -10.391 -18.650 1.00 42.97 87 GLY A CA 1
ATOM 679 C C . GLY A 1 87 ? -11.209 -10.227 -19.723 1.00 42.97 87 GLY A C 1
ATOM 680 O O . GLY A 1 87 ? -11.466 -10.645 -20.850 1.00 42.97 87 GLY A O 1
ATOM 681 N N . LEU A 1 88 ? -10.018 -9.685 -19.446 1.00 37.09 88 LEU A N 1
ATOM 682 C CA . LEU A 1 88 ? -8.909 -9.725 -20.416 1.00 37.09 88 LEU A CA 1
ATOM 683 C C . LEU A 1 88 ? -7.673 -10.438 -19.842 1.00 37.09 88 LEU A C 1
ATOM 685 O O . LEU A 1 88 ? -7.266 -10.122 -18.726 1.00 37.09 88 LEU A O 1
ATOM 689 N N . PRO A 1 89 ? -7.090 -11.413 -20.571 1.00 37.78 89 PRO A N 1
ATOM 690 C CA . PRO A 1 89 ? -5.897 -12.121 -20.128 1.00 37.78 89 PRO A CA 1
ATOM 691 C C . PRO A 1 89 ? -4.699 -11.170 -20.123 1.00 37.78 89 PRO A C 1
ATOM 693 O O . PRO A 1 89 ? -4.580 -10.309 -20.997 1.00 37.78 89 PRO A O 1
ATOM 696 N N . GLY A 1 90 ? -3.844 -11.336 -19.112 1.00 41.44 90 GLY A N 1
ATOM 697 C CA . GLY A 1 90 ? -2.644 -10.533 -18.907 1.00 41.44 90 GLY A CA 1
ATOM 698 C C . GLY A 1 90 ? -1.717 -10.509 -20.123 1.00 41.44 90 GLY A C 1
ATOM 699 O O . GLY A 1 90 ? -1.709 -11.437 -20.936 1.00 41.44 90 GLY A O 1
ATOM 700 N N . TYR A 1 91 ? -0.958 -9.419 -20.222 1.00 38.91 91 TYR A N 1
ATOM 701 C CA . TYR A 1 91 ? 0.224 -9.343 -21.079 1.00 38.91 91 TYR A CA 1
ATOM 702 C C . TYR A 1 91 ? 1.368 -10.165 -20.489 1.00 38.91 91 TYR A C 1
ATOM 704 O O . TYR A 1 91 ? 1.524 -10.136 -19.246 1.00 38.91 91 TYR A O 1
#

Sequence (91 aa):
MTKQVFTKTTMPSGSAAVIYECYGRHYFHALRHSRGDAAEFIRYLMLALVEIDEKALTPEALDNMHVRDIAFATEVLTSMMTDGVPGLPGY

pLDDT: mean 88.48, std 16.29, range [37.09, 97.56]

Organism: NCBI:txid2771359

Radius of gyration: 13.18 Å; chains: 1; bounding box: 27×29×34 Å

Foldseek 3Di:
DDFAWPDWDAAPVRWTKTFTQDDVVQQVVLCVQCVPPPVSSLLSNCQVTMDTNNHRDDNVNLVPDDVSRVVVSSVVVVCSVQDDDPDDDGD

Secondary structure (DSSP, 8-state):
-PPPEEEEEE-TTS-EEEEE---HHHHHHHHHHHTT-HHHHHHHHHHHHEEETTEEPPHHHHHTS-HHHHHHHHHHHHHHHH--STT----